Protein AF-0000000085230733 (afdb_homodimer)

Nearest PDB structures (foldseek):
  5fer-assembly1_A  TM=8.872E-01  e=3.184E-06  Homo sapiens
  5eya-assembly1_F  TM=9.111E-01  e=1.013E-05  Homo sapiens
  7l3l-assembly1_A  TM=8.816E-01  e=8.358E-05  Homo sapiens
  7l3l-assembly2_C  TM=7.641E-01  e=1.892E-04  Homo sapiens
  3lrq-assembly2_B  TM=8.463E-01  e=1.038E-03  Homo sapiens

Radius of gyration: 16.53 Å; Cα contacts (8 Å, |Δi|>4): 239; chains: 2; bounding box: 40×44×35 Å

Organism: Amphiprion ocellaris (NCBI:txid80972)

Secondary structure (DSSP, 8-state):
-------GGGGGGB-TTT-SBPSSEEE-TTS-EEEHHHHHHHHHH-TT-B-TTT--B---SSPPB-HHHHHHHHHHHHHHHH-/-------GGGGGGB-TTT-SBPSSEEE-TTS-EEEHHHHHHHHHH-TT-B-TTT--B---SSPPB-HHHHHHHHHHHHHHHH-

Foldseek 3Di:
DPQQQQDPVRQVQAFPQPRGGADQWFAAPVGHIHHPVSQVVVCVVPVQSADPPPGDGGDDPDTDTPVVSNVVSVVVVVVVVVD/DPQQQQDPVRQVQAFPQPRGGADQWFAAPVGHIHHPVSQVVVCVVPVQSADPPPRDGGDDPDTDTPVVSNVVSVVVVVVVVVD

Sequence (166 aa):
MKGGQCLNSDEDLCCPVCHDIFKDPVMLSCSHSVCKVCLQSWWTENPNRECPVCKRRHLKRQLPPNLVLKNLCESFLLDKLLQMKGGQCLNSDEDLCCPVCHDIFKDPVMLSCSHSVCKVCLQSWWTENPNRECPVCKRRHLKRQLPPNLVLKNLCESFLLDKLLQ

Structure (mmCIF, N/CA/C/O backbone):
data_AF-0000000085230733-model_v1
#
loop_
_entity.id
_entity.type
_entity.pdbx_description
1 polymer 'RING-type domain-containing protein'
#
loop_
_atom_site.group_PDB
_atom_site.id
_atom_site.type_symbol
_atom_site.label_atom_id
_atom_site.label_alt_id
_atom_site.label_comp_id
_atom_site.label_asym_id
_atom_site.label_entity_id
_atom_site.label_seq_id
_atom_site.pdbx_PDB_ins_code
_atom_site.Cartn_x
_atom_site.Cartn_y
_atom_site.Cartn_z
_atom_site.occupancy
_atom_site.B_iso_or_equiv
_atom_site.auth_seq_id
_atom_site.auth_comp_id
_atom_site.auth_asym_id
_atom_site.auth_atom_id
_atom_site.pdbx_PDB_model_num
ATOM 1 N N . MET A 1 1 ? 17.656 21.188 -9.594 1 29.78 1 MET A N 1
ATOM 2 C CA . MET A 1 1 ? 17.25 19.797 -9.406 1 29.78 1 MET A CA 1
ATOM 3 C C . MET A 1 1 ? 16.594 19.594 -8.047 1 29.78 1 MET A C 1
ATOM 5 O O . MET A 1 1 ? 17.281 19.312 -7.059 1 29.78 1 MET A O 1
ATOM 9 N N . LYS A 1 2 ? 15.797 20.469 -7.523 1 37.47 2 LYS A N 1
ATOM 10 C CA . LYS A 1 2 ? 15.234 20.516 -6.176 1 37.47 2 LYS A CA 1
ATOM 11 C C . LYS A 1 2 ? 14.555 19.203 -5.805 1 37.47 2 LYS A C 1
ATOM 13 O O . LYS A 1 2 ? 13.445 18.922 -6.254 1 37.47 2 LYS A O 1
ATOM 18 N N . GLY A 1 3 ? 15.172 18.109 -5.918 1 39.78 3 GLY A N 1
ATOM 19 C CA . GLY A 1 3 ? 14.656 16.781 -5.598 1 39.78 3 GLY A CA 1
ATOM 20 C C . GLY A 1 3 ? 13.867 16.75 -4.301 1 39.78 3 GLY A C 1
ATOM 21 O O . GLY A 1 3 ? 14.219 17.438 -3.336 1 39.78 3 GLY A O 1
ATOM 22 N N . GLY A 1 4 ? 12.594 16.734 -4.34 1 46.25 4 GLY A N 1
ATOM 23 C CA . GLY A 1 4 ? 11.695 16.781 -3.197 1 46.25 4 GLY A CA 1
ATOM 24 C C . GLY A 1 4 ? 12.195 15.984 -2.012 1 46.25 4 GLY A C 1
ATOM 25 O O . GLY A 1 4 ? 12.25 14.75 -2.066 1 46.25 4 GLY A O 1
ATOM 26 N N . GLN A 1 5 ? 13.25 16.438 -1.376 1 53.5 5 GLN A N 1
ATOM 27 C CA . GLN A 1 5 ? 13.859 15.812 -0.204 1 53.5 5 GLN A CA 1
ATOM 28 C C . GLN A 1 5 ? 12.797 15.422 0.818 1 53.5 5 GLN A C 1
ATOM 30 O O . GLN A 1 5 ? 11.93 16.219 1.163 1 53.5 5 GLN A O 1
ATOM 35 N N . CYS A 1 6 ? 12.477 14.125 0.846 1 60.41 6 CYS A N 1
ATOM 36 C CA . CYS A 1 6 ? 11.594 13.633 1.896 1 60.41 6 CYS A CA 1
ATOM 37 C C . CYS A 1 6 ? 12.109 14.031 3.273 1 60.41 6 CYS A C 1
ATOM 39 O O . CYS A 1 6 ? 13.273 13.797 3.602 1 60.41 6 CYS A O 1
ATOM 41 N N . LEU A 1 7 ? 11.664 15.055 3.779 1 57.5 7 LEU A N 1
ATOM 42 C CA . LEU A 1 7 ? 1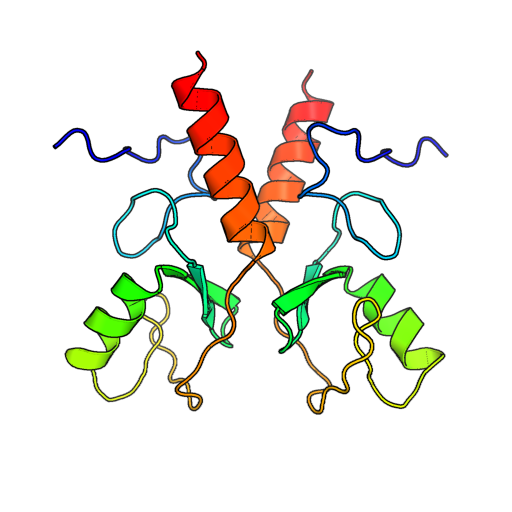1.977 15.5 5.129 1 57.5 7 LEU A CA 1
ATOM 43 C C . LEU A 1 7 ? 11.438 14.523 6.168 1 57.5 7 LEU A C 1
ATOM 45 O O . LEU A 1 7 ? 10.609 13.672 5.852 1 57.5 7 LEU A O 1
ATOM 49 N N . ASN A 1 8 ? 11.844 14.539 7.43 1 56.34 8 ASN A N 1
ATOM 50 C CA . ASN A 1 8 ? 11.57 13.703 8.594 1 56.34 8 ASN A CA 1
ATOM 51 C C . ASN A 1 8 ? 10.07 13.461 8.766 1 56.34 8 ASN A C 1
ATOM 53 O O . ASN A 1 8 ? 9.656 12.328 9.039 1 56.34 8 ASN A O 1
ATOM 57 N N . SER A 1 9 ? 9.258 14.438 8.539 1 57.25 9 SER A N 1
ATOM 58 C CA . SER A 1 9 ? 7.828 14.336 8.805 1 57.25 9 SER A CA 1
ATOM 59 C C . SER A 1 9 ? 7.113 13.547 7.715 1 57.25 9 SER A C 1
ATOM 61 O O . SER A 1 9 ? 6.016 13.031 7.934 1 57.25 9 SER A O 1
ATOM 63 N N . ASP A 1 10 ? 7.902 13.164 6.645 1 75.5 10 ASP A N 1
ATOM 64 C CA . ASP A 1 10 ? 7.254 12.547 5.488 1 75.5 10 ASP A CA 1
ATOM 65 C C . ASP A 1 10 ? 7.957 11.25 5.09 1 75.5 10 ASP A C 1
ATOM 67 O O . ASP A 1 10 ? 7.852 10.812 3.941 1 75.5 10 ASP A O 1
ATOM 71 N N . GLU A 1 11 ? 8.648 10.734 6.031 1 87.5 11 GLU A N 1
ATOM 72 C CA . GLU A 1 11 ? 9.516 9.609 5.711 1 87.5 11 GLU A CA 1
ATOM 73 C C . GLU A 1 11 ? 8.711 8.445 5.141 1 87.5 11 GLU A C 1
ATOM 75 O O . GLU A 1 11 ? 9.188 7.727 4.254 1 87.5 11 GLU A O 1
ATOM 80 N N . ASP A 1 12 ? 7.52 8.391 5.559 1 91.62 12 ASP A N 1
ATOM 81 C CA . ASP A 1 12 ? 6.711 7.262 5.105 1 91.62 12 ASP A CA 1
ATOM 82 C C . ASP A 1 12 ? 6.238 7.465 3.668 1 91.62 12 ASP A C 1
ATOM 84 O O . ASP A 1 12 ? 5.758 6.527 3.029 1 91.62 12 ASP A O 1
ATOM 88 N N . LEU A 1 13 ? 6.418 8.609 3.139 1 95.12 13 LEU A N 1
ATOM 89 C CA . LEU A 1 13 ? 6.004 8.883 1.767 1 95.12 13 LEU A CA 1
ATOM 90 C C . LEU A 1 13 ? 7.207 8.875 0.827 1 95.12 13 LEU A C 1
ATOM 92 O O . LEU A 1 13 ? 7.074 9.18 -0.36 1 95.12 13 LEU A O 1
ATOM 96 N N . CYS A 1 14 ? 8.359 8.469 1.405 1 96.56 14 CYS A N 1
ATOM 97 C CA . CYS A 1 14 ? 9.586 8.5 0.609 1 96.56 14 CYS A CA 1
ATOM 98 C C . CYS A 1 14 ? 9.992 7.09 0.186 1 96.56 14 CYS A C 1
ATOM 100 O O . CYS A 1 14 ? 9.992 6.168 1.003 1 96.56 14 CYS A O 1
ATOM 102 N N . CYS A 1 15 ? 10.32 6.945 -1.014 1 97.62 15 CYS A N 1
ATOM 103 C CA . CYS A 1 15 ? 10.852 5.695 -1.54 1 97.62 15 CYS A CA 1
ATOM 104 C C . CYS A 1 15 ? 12.195 5.363 -0.909 1 97.62 15 CYS A C 1
ATOM 106 O O . CYS A 1 15 ? 13.094 6.211 -0.862 1 97.62 15 CYS A O 1
ATOM 108 N N . PRO A 1 16 ? 12.406 4.105 -0.482 1 97.19 16 PRO A N 1
ATOM 109 C CA . PRO A 1 16 ? 13.672 3.752 0.164 1 97.19 16 PRO A CA 1
ATOM 110 C C . PRO A 1 16 ? 14.812 3.564 -0.834 1 97.19 16 PRO A C 1
ATOM 112 O O . PRO A 1 16 ? 15.977 3.436 -0.436 1 97.19 16 PRO A O 1
ATOM 115 N N . VAL A 1 17 ? 14.547 3.564 -2.066 1 97.19 17 VAL A N 1
ATOM 116 C CA . VAL A 1 17 ? 15.57 3.35 -3.088 1 97.19 17 VAL A CA 1
ATOM 117 C C . VAL A 1 17 ? 16.094 4.695 -3.59 1 97.19 17 VAL A C 1
ATOM 119 O O . VAL A 1 17 ? 17.297 4.957 -3.543 1 97.19 17 VAL A O 1
ATOM 122 N N . CYS A 1 18 ? 15.227 5.562 -4 1 97.06 18 CYS A N 1
ATOM 123 C CA . CYS A 1 18 ? 15.656 6.828 -4.586 1 97.06 18 CYS A CA 1
ATOM 124 C C . CYS A 1 18 ? 15.562 7.961 -3.57 1 97.06 18 CYS A C 1
ATOM 126 O O . CYS A 1 18 ? 16.094 9.047 -3.795 1 97.06 18 CYS A O 1
ATOM 128 N N . HIS A 1 19 ? 14.812 7.824 -2.537 1 95.12 19 HIS A N 1
ATOM 129 C CA . HIS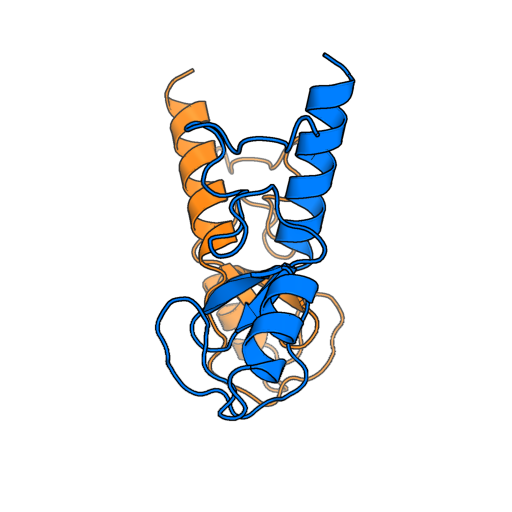 A 1 19 ? 14.672 8.75 -1.418 1 95.12 19 HIS A CA 1
ATOM 130 C C . HIS A 1 19 ? 13.875 9.984 -1.816 1 95.12 19 HIS A C 1
ATOM 132 O O . HIS A 1 19 ? 13.961 11.023 -1.164 1 95.12 19 HIS A O 1
ATOM 138 N N . ASP A 1 20 ? 13.164 9.898 -2.836 1 95.75 20 ASP A N 1
ATOM 139 C CA . ASP A 1 20 ? 12.156 10.891 -3.213 1 95.75 20 ASP A CA 1
ATOM 140 C C . ASP A 1 20 ? 10.75 10.398 -2.875 1 95.75 20 ASP A C 1
ATOM 142 O O . ASP A 1 20 ? 10.57 9.25 -2.469 1 95.75 20 ASP A O 1
ATOM 146 N N . ILE A 1 21 ? 9.836 11.375 -3.008 1 96.12 21 ILE A N 1
ATOM 147 C CA . ILE A 1 21 ? 8.445 10.977 -2.859 1 96.12 21 ILE A CA 1
ATOM 148 C C . ILE A 1 21 ? 8.102 9.891 -3.881 1 96.12 21 ILE A C 1
ATOM 150 O O . ILE A 1 21 ? 8.477 10 -5.051 1 96.12 21 ILE A O 1
ATOM 154 N N . PHE A 1 22 ? 7.352 8.914 -3.355 1 97.56 22 PHE A N 1
ATOM 155 C CA . PHE A 1 22 ? 7.012 7.797 -4.223 1 97.56 22 PHE A CA 1
ATOM 156 C C . PHE A 1 22 ? 6.371 8.281 -5.516 1 97.56 22 PHE A C 1
ATOM 158 O O . PHE A 1 22 ? 5.508 9.164 -5.492 1 97.56 22 PHE A O 1
ATOM 165 N N . LYS A 1 23 ? 6.844 7.695 -6.629 1 97.44 23 LYS A N 1
ATOM 166 C CA . LYS A 1 23 ? 6.203 7.848 -7.934 1 97.44 23 LYS A CA 1
ATOM 167 C C . LYS A 1 23 ? 5.785 6.496 -8.5 1 97.44 23 LYS A C 1
ATOM 169 O O . LYS A 1 23 ? 6.629 5.641 -8.766 1 97.44 23 LYS A O 1
ATOM 174 N N . ASP A 1 24 ? 4.469 6.359 -8.695 1 98.38 24 ASP A N 1
ATOM 175 C CA . ASP A 1 24 ? 3.902 5.102 -9.164 1 98.38 24 ASP A CA 1
ATOM 176 C C . ASP A 1 24 ? 4.426 3.92 -8.352 1 98.38 24 ASP A C 1
ATOM 178 O O . ASP A 1 24 ? 5.004 2.982 -8.906 1 98.38 24 ASP A O 1
ATOM 182 N N . PRO A 1 25 ? 4.145 3.904 -7.082 1 98.62 25 PRO A N 1
ATOM 183 C CA . PRO A 1 25 ? 4.711 2.865 -6.219 1 98.62 25 PRO A CA 1
ATOM 184 C C . PRO A 1 25 ? 4.094 1.49 -6.473 1 98.62 25 PRO A C 1
ATOM 186 O O . PRO A 1 25 ? 2.895 1.386 -6.734 1 98.62 25 PRO A O 1
ATOM 189 N N . VAL A 1 26 ? 4.938 0.447 -6.359 1 98.44 26 VAL A N 1
ATOM 190 C CA . VAL A 1 26 ? 4.535 -0.954 -6.406 1 98.44 26 VAL A CA 1
ATOM 191 C C . VAL A 1 26 ? 4.883 -1.637 -5.086 1 98.44 26 VAL A C 1
ATOM 193 O O . VAL A 1 26 ? 5.715 -1.139 -4.324 1 98.44 26 VAL A O 1
ATOM 196 N N . MET A 1 27 ? 4.16 -2.695 -4.84 1 97.94 27 MET A N 1
ATOM 197 C CA . MET A 1 27 ? 4.41 -3.422 -3.596 1 97.94 27 MET A CA 1
ATOM 198 C C . MET A 1 27 ? 4.812 -4.863 -3.879 1 97.94 27 MET A C 1
ATOM 200 O O . MET A 1 27 ? 4.152 -5.555 -4.66 1 97.94 27 MET A O 1
ATOM 204 N N . LEU A 1 28 ? 5.902 -5.258 -3.242 1 96.12 28 LEU A N 1
ATOM 205 C CA . LEU A 1 28 ? 6.41 -6.621 -3.381 1 96.12 28 LEU A CA 1
ATOM 206 C C . LEU A 1 28 ? 5.758 -7.551 -2.361 1 96.12 28 LEU A C 1
ATOM 208 O O . LEU A 1 28 ? 5.051 -7.09 -1.46 1 96.12 28 LEU A O 1
ATOM 212 N N . SER A 1 29 ? 5.973 -8.852 -2.518 1 93.19 29 SER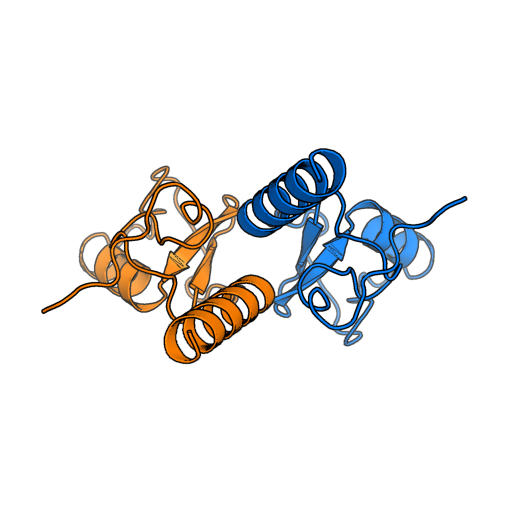 A N 1
ATOM 213 C CA . SER A 1 29 ? 5.363 -9.852 -1.644 1 93.19 29 SER A CA 1
ATOM 214 C C . SER A 1 29 ? 5.93 -9.766 -0.23 1 93.19 29 SER A C 1
ATOM 216 O O . SER A 1 29 ? 5.309 -10.242 0.721 1 93.19 29 SER A O 1
ATOM 218 N N . CYS A 1 30 ? 7.059 -9.156 -0.082 1 95.44 30 CYS A N 1
ATOM 219 C CA . CYS A 1 30 ? 7.664 -8.938 1.228 1 95.44 30 CYS A CA 1
ATOM 220 C C . CYS A 1 30 ? 7.047 -7.73 1.919 1 95.44 30 CYS A C 1
ATOM 222 O O . CYS A 1 30 ? 7.414 -7.398 3.047 1 95.44 30 CYS A O 1
ATOM 224 N N . SER A 1 31 ? 6.238 -6.984 1.239 1 96.88 31 SER A N 1
ATOM 225 C CA . SER A 1 31 ? 5.469 -5.859 1.755 1 96.88 31 SER A CA 1
ATOM 226 C C . SER A 1 31 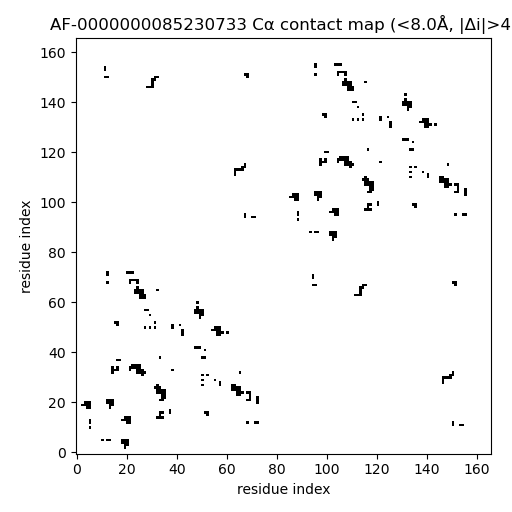? 6.258 -4.559 1.648 1 96.88 31 SER A C 1
ATOM 228 O O . SER A 1 31 ? 5.766 -3.494 2.029 1 96.88 31 SER A O 1
ATOM 230 N N . HIS A 1 32 ? 7.402 -4.602 1.035 1 97.19 32 HIS A N 1
ATOM 231 C CA . HIS A 1 32 ? 8.102 -3.35 0.761 1 97.19 32 HIS A CA 1
ATOM 232 C C . HIS A 1 32 ? 7.555 -2.68 -0.496 1 97.19 32 HIS A C 1
ATOM 234 O O . HIS A 1 32 ? 7.25 -3.355 -1.481 1 97.19 32 HIS A O 1
ATOM 240 N N . SER A 1 33 ? 7.52 -1.371 -0.459 1 98 33 SER A N 1
ATOM 241 C CA . SER A 1 33 ? 7.125 -0.586 -1.624 1 98 33 SER A CA 1
ATOM 242 C C . SER A 1 33 ? 8.289 0.247 -2.15 1 98 33 SER A C 1
ATOM 244 O O . SER A 1 33 ? 9.109 0.732 -1.371 1 98 33 SER A O 1
ATOM 246 N N . VAL A 1 34 ? 8.375 0.369 -3.404 1 98.31 34 VAL A N 1
ATOM 247 C CA . VAL A 1 34 ? 9.344 1.223 -4.094 1 98.31 34 VAL A CA 1
ATOM 248 C C . VAL A 1 34 ? 8.711 1.791 -5.363 1 98.31 34 VAL A C 1
ATOM 250 O O . VAL A 1 34 ? 7.691 1.284 -5.84 1 98.31 34 VAL A O 1
ATOM 253 N N . CYS A 1 35 ? 9.273 2.834 -5.859 1 98.56 35 CYS A N 1
ATOM 254 C CA . CYS A 1 35 ? 8.805 3.318 -7.152 1 98.56 35 CYS A CA 1
ATOM 255 C C . CYS A 1 35 ? 8.906 2.23 -8.211 1 98.56 35 CYS A C 1
ATOM 257 O O . CYS A 1 35 ? 9.844 1.431 -8.203 1 98.56 35 CYS A O 1
ATOM 259 N N . LYS A 1 36 ? 8.016 2.312 -9.156 1 98.44 36 LYS A N 1
ATOM 260 C CA . LYS A 1 36 ? 8.055 1.366 -10.273 1 98.44 36 LYS A CA 1
ATOM 261 C C . LYS A 1 36 ? 9.375 1.463 -11.031 1 98.44 36 LYS A C 1
ATOM 263 O O . LYS A 1 36 ? 10.008 0.445 -11.312 1 98.44 36 LYS A O 1
ATOM 268 N N . VAL A 1 37 ? 9.812 2.615 -11.328 1 98.38 37 VAL A N 1
ATOM 269 C CA . VAL A 1 37 ? 11.031 2.828 -12.102 1 98.38 37 VAL A CA 1
ATOM 270 C C . VAL A 1 37 ? 12.242 2.359 -11.297 1 98.38 37 VAL A C 1
ATOM 272 O O . VAL A 1 37 ? 13.203 1.832 -11.859 1 98.38 37 VAL A O 1
ATOM 275 N N . CYS A 1 38 ? 12.203 2.621 -10.008 1 98.19 38 CYS A N 1
ATOM 276 C CA . CYS A 1 38 ? 13.281 2.15 -9.148 1 98.19 38 CYS A CA 1
ATOM 277 C C . CYS A 1 38 ? 13.391 0.631 -9.18 1 98.19 38 CYS A C 1
ATOM 279 O O . CYS A 1 38 ? 14.484 0.081 -9.266 1 98.19 38 CYS A O 1
ATOM 281 N N . LEU A 1 39 ? 12.242 -0.045 -9.078 1 97.94 39 LEU A N 1
ATOM 282 C CA . LEU A 1 39 ? 12.242 -1.503 -9.125 1 97.94 39 LEU A CA 1
ATOM 283 C C . LEU A 1 39 ? 12.758 -1.998 -10.477 1 97.94 39 LEU A C 1
ATOM 285 O O . LEU A 1 39 ? 13.57 -2.92 -10.531 1 97.94 39 LEU A O 1
ATOM 289 N N . GLN A 1 40 ? 12.242 -1.437 -11.523 1 97 40 GLN A N 1
ATOM 290 C CA . GLN A 1 40 ? 12.648 -1.843 -12.867 1 97 40 GLN A CA 1
ATOM 291 C C . GLN A 1 40 ? 14.156 -1.7 -13.047 1 97 40 GLN A C 1
ATOM 293 O O . GLN A 1 40 ? 14.812 -2.594 -13.594 1 97 40 GLN A O 1
ATOM 298 N N . SER A 1 41 ? 14.719 -0.609 -12.641 1 97.5 41 SER A N 1
ATOM 299 C CA . SER A 1 41 ? 16.156 -0.391 -12.719 1 97.5 41 SER A CA 1
ATOM 300 C C . SER A 1 41 ? 16.922 -1.431 -11.906 1 97.5 41 SER A C 1
ATOM 302 O O . SER A 1 41 ? 17.922 -1.978 -12.367 1 97.5 41 SER A O 1
ATOM 304 N N . TRP A 1 42 ? 16.453 -1.646 -10.695 1 96.94 42 TRP A N 1
ATOM 305 C CA . TRP A 1 42 ? 17.078 -2.627 -9.812 1 96.94 42 TRP A CA 1
ATOM 306 C C . TRP A 1 42 ? 17.078 -4.016 -10.445 1 96.94 42 TRP A C 1
ATOM 308 O O . TRP A 1 42 ? 18.078 -4.723 -10.43 1 96.94 42 TRP A O 1
ATOM 318 N N . TRP A 1 43 ? 15.992 -4.418 -11.016 1 96.5 43 TRP A N 1
ATOM 319 C CA . TRP A 1 43 ? 15.852 -5.754 -11.578 1 96.5 43 TRP A CA 1
ATOM 320 C C . TRP A 1 43 ? 16.625 -5.875 -12.891 1 96.5 43 TRP A C 1
ATOM 322 O O . TRP A 1 43 ? 16.953 -6.984 -13.32 1 96.5 43 TRP A O 1
ATOM 332 N N . THR A 1 44 ? 16.828 -4.801 -13.609 1 95.81 44 THR A N 1
ATOM 333 C CA . THR A 1 44 ? 17.672 -4.809 -14.797 1 95.81 44 THR A CA 1
ATOM 334 C C . THR A 1 44 ? 19.125 -5.145 -14.422 1 95.81 44 THR A C 1
ATOM 336 O O . THR A 1 44 ? 19.781 -5.926 -15.109 1 95.81 44 THR A O 1
ATOM 339 N N . GLU A 1 45 ? 19.562 -4.641 -13.32 1 94.81 45 GLU A N 1
ATOM 340 C CA . GLU A 1 45 ? 20.922 -4.852 -12.844 1 94.81 45 GLU A CA 1
ATOM 341 C C . GLU A 1 45 ? 21.047 -6.168 -12.078 1 94.81 45 GLU A C 1
ATOM 343 O O . GLU A 1 45 ? 22.141 -6.746 -12 1 94.81 45 GLU A O 1
ATOM 348 N N . ASN A 1 46 ? 20.016 -6.609 -11.492 1 91 46 ASN A N 1
ATOM 349 C CA . ASN A 1 46 ? 19.922 -7.832 -10.703 1 91 46 ASN A CA 1
ATOM 350 C C . ASN A 1 46 ? 18.812 -8.742 -11.219 1 91 46 ASN A C 1
ATOM 352 O O . ASN A 1 46 ? 17.672 -8.688 -10.734 1 91 46 ASN A O 1
ATOM 356 N N . PRO A 1 47 ? 19.141 -9.648 -12.023 1 87.06 47 PRO A N 1
ATOM 357 C CA . PRO A 1 47 ? 18.094 -10.406 -12.719 1 87.06 47 PRO A CA 1
ATOM 358 C C . PRO A 1 47 ? 17.422 -11.445 -11.812 1 87.06 47 PRO A C 1
ATOM 360 O O . PRO A 1 47 ? 16.453 -12.086 -12.219 1 87.06 47 PRO A O 1
ATOM 363 N N . ASN A 1 48 ? 17.781 -11.57 -10.602 1 91.69 48 ASN A N 1
ATOM 364 C CA . ASN A 1 48 ? 17.203 -12.531 -9.68 1 91.69 48 ASN A CA 1
ATOM 365 C C . ASN A 1 48 ? 15.914 -11.992 -9.047 1 91.69 48 ASN A C 1
ATOM 367 O O . ASN A 1 48 ? 15.32 -12.633 -8.18 1 91.69 48 ASN A O 1
ATOM 371 N N . ARG A 1 49 ? 15.469 -10.859 -9.414 1 94.75 49 ARG A N 1
ATOM 372 C CA . ARG A 1 49 ? 14.219 -10.227 -9.008 1 94.75 49 ARG A CA 1
ATOM 373 C C . ARG A 1 49 ? 14.117 -10.141 -7.488 1 94.75 49 ARG A C 1
ATOM 375 O O . ARG A 1 49 ? 13.109 -10.547 -6.906 1 94.75 49 ARG A O 1
ATOM 382 N N . GLU A 1 50 ? 15.102 -9.617 -6.91 1 96.38 50 GLU A N 1
ATOM 383 C CA . GLU A 1 50 ? 15.133 -9.406 -5.465 1 96.38 50 GLU A CA 1
ATOM 384 C C . GLU A 1 50 ? 14.539 -8.055 -5.094 1 96.38 50 GLU A C 1
ATOM 386 O O . GLU A 1 50 ? 14.602 -7.105 -5.875 1 96.38 50 GLU A O 1
ATOM 391 N N . CYS A 1 51 ? 13.969 -8.062 -3.949 1 97.44 51 CYS A N 1
ATOM 392 C CA . CYS A 1 51 ? 13.57 -6.781 -3.379 1 97.44 51 CYS A CA 1
ATOM 393 C C . CYS A 1 51 ? 14.781 -5.891 -3.146 1 97.44 51 CYS A C 1
ATOM 395 O O . CYS A 1 51 ? 15.773 -6.324 -2.559 1 97.44 51 CYS A O 1
ATOM 397 N N . PRO A 1 52 ? 14.758 -4.676 -3.518 1 97.75 52 PRO A N 1
ATOM 398 C CA . PRO A 1 52 ? 15.906 -3.785 -3.32 1 97.75 52 PRO A CA 1
ATOM 399 C C . PRO A 1 52 ? 16.141 -3.443 -1.851 1 97.75 52 PRO A C 1
ATOM 401 O O . PRO A 1 52 ? 17.188 -2.891 -1.502 1 97.75 52 PRO A O 1
ATOM 404 N N . VAL A 1 53 ? 15.203 -3.783 -0.981 1 97.38 53 VAL A N 1
ATOM 405 C CA . VAL A 1 53 ? 15.289 -3.391 0.422 1 97.38 53 VAL A CA 1
ATOM 406 C C . VAL A 1 53 ? 15.766 -4.574 1.262 1 97.38 53 VAL A C 1
ATOM 408 O O . VAL A 1 53 ? 16.797 -4.496 1.923 1 97.38 53 VAL A O 1
ATOM 411 N N . CYS A 1 54 ? 15.109 -5.676 1.169 1 97.25 54 CYS A N 1
ATOM 412 C CA . CYS A 1 54 ? 15.43 -6.789 2.059 1 97.25 54 CYS A CA 1
ATOM 413 C C . CYS A 1 54 ? 16.172 -7.895 1.312 1 97.25 54 CYS A C 1
ATOM 415 O O . CYS A 1 54 ? 16.609 -8.867 1.919 1 97.25 54 CYS A O 1
ATOM 417 N N . LYS A 1 55 ? 16.172 -7.957 0.016 1 96.75 55 LYS A N 1
ATOM 418 C CA . LYS A 1 55 ? 16.922 -8.844 -0.865 1 96.75 55 LYS A CA 1
ATOM 419 C C . LYS A 1 55 ? 16.234 -10.195 -1.015 1 96.75 55 LYS A C 1
ATOM 421 O O . LYS A 1 55 ? 16.812 -11.133 -1.562 1 96.75 55 LYS A O 1
ATOM 426 N N . ARG A 1 56 ? 15.078 -10.289 -0.6 1 96 56 ARG A N 1
ATOM 427 C CA . ARG A 1 56 ? 14.312 -11.508 -0.837 1 96 56 ARG A CA 1
ATOM 428 C C . ARG A 1 56 ? 13.914 -11.633 -2.305 1 96 56 ARG A C 1
ATOM 430 O O . ARG A 1 56 ? 13.523 -10.641 -2.932 1 96 56 ARG A O 1
ATOM 437 N N . ARG A 1 57 ? 13.914 -12.812 -2.787 1 95 57 ARG A N 1
ATOM 438 C CA . ARG A 1 57 ? 13.562 -13.062 -4.18 1 95 57 ARG A CA 1
ATOM 439 C C . ARG A 1 57 ? 12.047 -13.07 -4.367 1 95 57 ARG A C 1
ATOM 441 O O . ARG A 1 57 ? 11.312 -13.531 -3.496 1 95 57 ARG A O 1
ATOM 448 N N . HIS A 1 58 ? 11.672 -12.57 -5.523 1 91.94 58 HIS A N 1
ATOM 449 C CA . HIS A 1 58 ? 10.266 -12.57 -5.902 1 91.94 58 HIS A CA 1
ATOM 450 C C . HIS A 1 58 ? 10.047 -13.289 -7.23 1 91.94 58 HIS A C 1
ATOM 452 O O . HIS A 1 58 ? 10.859 -13.156 -8.148 1 91.94 58 HIS A O 1
ATOM 458 N N . LEU A 1 59 ? 9.031 -13.977 -7.23 1 86.5 59 LEU A N 1
ATOM 459 C CA . LEU A 1 59 ? 8.789 -14.812 -8.406 1 86.5 59 LEU A CA 1
ATOM 460 C C . LEU A 1 59 ? 8.023 -14.039 -9.469 1 86.5 59 LEU A C 1
ATOM 462 O O . LEU A 1 59 ? 8.289 -14.195 -10.664 1 86.5 59 LEU A O 1
ATOM 466 N N . LYS A 1 60 ? 7.086 -13.203 -9.055 1 87.81 60 LYS A N 1
ATOM 467 C CA . LYS A 1 60 ? 6.234 -12.492 -10 1 87.81 60 LYS A CA 1
ATOM 468 C C . LYS A 1 60 ? 6.992 -11.344 -10.656 1 87.81 60 LYS A C 1
ATOM 470 O O . LYS A 1 60 ? 7.754 -10.633 -9.992 1 87.81 60 LYS A O 1
ATOM 475 N N . ARG A 1 61 ? 6.73 -11.172 -11.914 1 87.75 61 ARG A N 1
ATOM 476 C CA . ARG A 1 61 ? 7.355 -10.094 -12.672 1 87.75 61 ARG A CA 1
ATOM 477 C C . ARG A 1 61 ? 6.539 -8.812 -12.578 1 87.75 61 ARG A C 1
ATOM 479 O O . ARG A 1 61 ? 7.098 -7.715 -12.5 1 87.75 61 ARG A O 1
ATOM 486 N N . GLN A 1 62 ? 5.25 -9.078 -12.617 1 91 62 GLN A N 1
ATOM 487 C CA . GLN A 1 62 ? 4.367 -7.922 -12.508 1 91 62 GLN A CA 1
ATOM 488 C C . GLN A 1 62 ? 3.844 -7.758 -11.078 1 91 62 GLN A C 1
ATOM 490 O O . GLN A 1 62 ? 3.189 -8.656 -10.547 1 91 62 GLN A O 1
ATOM 495 N N . LEU A 1 63 ? 4.211 -6.648 -10.539 1 94.75 63 LEU A N 1
ATOM 496 C CA . LEU A 1 63 ? 3.791 -6.371 -9.172 1 94.75 63 LEU A CA 1
ATOM 497 C C . LEU A 1 63 ? 2.641 -5.371 -9.148 1 94.75 63 LEU A C 1
ATOM 499 O O . LEU A 1 63 ? 2.592 -4.453 -9.969 1 94.75 63 LEU A O 1
ATOM 503 N N . PRO A 1 64 ? 1.742 -5.543 -8.219 1 95.88 64 PRO A N 1
ATOM 504 C CA . PRO A 1 64 ? 0.605 -4.621 -8.156 1 95.88 64 PRO A CA 1
ATOM 505 C C . PRO A 1 64 ? 1.009 -3.217 -7.715 1 95.88 64 PRO A C 1
ATOM 507 O O . PRO A 1 64 ? 1.888 -3.061 -6.863 1 95.88 64 PRO A O 1
ATOM 510 N N . PRO A 1 65 ? 0.357 -2.227 -8.336 1 98.06 65 PRO A N 1
ATOM 511 C CA . PRO A 1 65 ? 0.571 -0.869 -7.832 1 98.06 65 PRO A CA 1
ATOM 512 C C . PRO A 1 65 ? -0.018 -0.66 -6.438 1 98.06 65 PRO A C 1
ATOM 514 O O . PRO A 1 65 ? -1.069 -1.22 -6.121 1 98.06 65 PRO A O 1
ATOM 517 N N . ASN A 1 66 ? 0.672 -0.011 -5.598 1 98.25 66 ASN A N 1
ATOM 518 C CA . ASN A 1 66 ? 0.12 0.473 -4.34 1 98.25 66 ASN A CA 1
ATOM 519 C C . ASN A 1 66 ? -0.683 1.757 -4.535 1 98.25 66 ASN A C 1
ATOM 521 O O . ASN A 1 66 ? -0.161 2.855 -4.34 1 98.25 66 ASN A O 1
ATOM 525 N N . LEU A 1 67 ? -1.921 1.643 -4.863 1 96.88 67 LEU A N 1
ATOM 526 C CA . LEU A 1 67 ? -2.744 2.758 -5.312 1 96.88 67 LEU A CA 1
ATOM 527 C C . LEU A 1 67 ? -2.992 3.744 -4.176 1 96.88 67 LEU A C 1
ATOM 529 O O . LEU A 1 67 ? -3.025 4.957 -4.398 1 96.88 67 LEU A O 1
ATOM 533 N N . VAL A 1 68 ? -3.242 3.234 -3.01 1 96.81 68 VAL A N 1
ATOM 534 C CA . VAL A 1 68 ? -3.496 4.125 -1.88 1 96.81 68 VAL A CA 1
ATOM 535 C C . VAL A 1 68 ? -2.27 5 -1.626 1 96.81 68 VAL A C 1
ATOM 537 O O . VAL A 1 68 ? -2.393 6.215 -1.451 1 96.81 68 VAL A O 1
ATOM 540 N N . LEU A 1 69 ? -1.129 4.391 -1.607 1 96.62 69 LEU A N 1
ATOM 541 C CA . LEU A 1 69 ? 0.119 5.125 -1.431 1 96.62 69 LEU A CA 1
ATOM 542 C C . LEU A 1 69 ? 0.307 6.152 -2.543 1 96.62 69 LEU A C 1
ATOM 544 O O . LEU A 1 69 ? 0.719 7.285 -2.285 1 96.62 69 LEU A O 1
ATOM 548 N N . LYS A 1 70 ? 0.015 5.793 -3.73 1 97.5 70 LYS A N 1
ATOM 549 C CA . LYS A 1 70 ? 0.108 6.715 -4.859 1 97.5 70 LYS A CA 1
ATOM 550 C C . LYS A 1 70 ? -0.75 7.957 -4.625 1 97.5 70 LYS A C 1
ATOM 552 O O . LYS A 1 70 ? -0.278 9.086 -4.785 1 97.5 70 LYS A O 1
ATOM 557 N N . ASN A 1 71 ? -1.942 7.707 -4.211 1 95.31 71 ASN A N 1
ATOM 558 C CA . ASN A 1 71 ? -2.873 8.805 -3.986 1 95.31 71 ASN A CA 1
ATOM 559 C C . ASN A 1 71 ? -2.395 9.719 -2.861 1 95.31 71 ASN A C 1
ATOM 561 O O . ASN A 1 71 ? -2.484 10.945 -2.971 1 95.31 71 ASN A O 1
ATOM 565 N N . LEU A 1 72 ? -1.961 9.133 -1.844 1 93.56 72 LEU A N 1
ATOM 566 C CA . LEU A 1 72 ? -1.477 9.906 -0.705 1 93.56 72 LEU A CA 1
ATOM 567 C C . LEU A 1 72 ? -0.304 10.797 -1.109 1 93.56 72 LEU A C 1
ATOM 569 O O . LEU A 1 72 ? -0.242 11.961 -0.721 1 93.56 72 LEU A O 1
ATOM 573 N N . CYS A 1 73 ? 0.638 10.234 -1.846 1 94.56 73 CYS A N 1
ATOM 574 C CA . CYS A 1 73 ? 1.786 11 -2.32 1 94.56 73 CYS A CA 1
ATOM 575 C C . CYS A 1 73 ? 1.343 12.156 -3.211 1 94.56 73 CYS A C 1
ATOM 577 O O . CYS A 1 73 ? 1.844 13.273 -3.08 1 94.56 73 CYS A O 1
ATOM 579 N N . GLU A 1 74 ? 0.423 11.859 -4.051 1 94.06 74 GLU A N 1
ATOM 580 C CA . GLU A 1 74 ? -0.068 12.898 -4.953 1 94.06 74 GLU A CA 1
ATOM 581 C C . GLU A 1 74 ? -0.765 14.016 -4.18 1 94.06 74 GLU A C 1
ATOM 583 O O . GLU A 1 74 ? -0.576 15.195 -4.48 1 94.06 74 GLU A O 1
ATOM 588 N N . SER A 1 75 ? -1.604 13.609 -3.291 1 90.88 75 SER A N 1
ATOM 589 C CA . SER A 1 75 ? -2.281 14.586 -2.443 1 90.88 75 SER A CA 1
ATOM 590 C C . SER A 1 75 ? -1.279 15.43 -1.662 1 90.88 75 SER A C 1
ATOM 592 O O . SER A 1 75 ? -1.449 16.641 -1.532 1 90.88 75 SER A O 1
ATOM 594 N N . PHE A 1 76 ? -0.291 14.859 -1.1 1 88.88 76 PHE A N 1
ATOM 595 C CA . PHE A 1 76 ? 0.753 15.547 -0.349 1 88.88 76 PHE A CA 1
ATOM 596 C C . PHE A 1 76 ? 1.463 16.578 -1.225 1 88.88 76 PHE A C 1
ATOM 598 O O . PHE A 1 76 ? 1.67 17.719 -0.809 1 88.88 76 PHE A O 1
ATOM 605 N N . LEU A 1 77 ? 1.879 16.141 -2.422 1 89.69 77 LEU A N 1
ATOM 606 C CA . LEU A 1 77 ? 2.598 17.016 -3.336 1 89.69 77 LEU A CA 1
ATOM 607 C C . LEU A 1 77 ? 1.735 18.203 -3.732 1 89.69 77 LEU A C 1
ATOM 609 O O . LEU A 1 77 ? 2.232 19.328 -3.836 1 89.69 77 LEU A O 1
ATOM 613 N N . LEU A 1 78 ? 0.454 17.953 -3.951 1 89.56 78 LEU A N 1
ATOM 614 C CA . LEU A 1 78 ? -0.47 19.031 -4.289 1 89.56 78 LEU A CA 1
ATOM 615 C C . LEU A 1 78 ? -0.576 20.031 -3.148 1 89.56 78 LEU A C 1
ATOM 617 O O . LEU A 1 78 ? -0.569 21.25 -3.379 1 89.56 78 LEU A O 1
ATOM 621 N N . ASP A 1 79 ? -0.685 19.547 -1.945 1 84.44 79 ASP A N 1
ATOM 622 C CA . ASP A 1 79 ? -0.771 20.406 -0.766 1 84.44 79 ASP A CA 1
ATOM 623 C C . ASP A 1 79 ? 0.495 21.25 -0.6 1 84.44 79 ASP A C 1
ATOM 625 O O . ASP A 1 79 ? 0.426 22.406 -0.219 1 84.44 79 ASP A O 1
ATOM 629 N N . LYS A 1 80 ? 1.614 20.703 -0.882 1 83.88 80 LYS A N 1
ATOM 630 C CA . LYS A 1 80 ? 2.883 21.422 -0.775 1 83.88 80 LYS A CA 1
ATOM 631 C C . LYS A 1 80 ? 2.984 22.531 -1.83 1 83.88 80 LYS A C 1
ATOM 633 O O . LYS A 1 80 ? 3.547 23.594 -1.571 1 83.88 80 LYS A O 1
ATOM 638 N N . LEU A 1 81 ? 2.484 22.234 -2.928 1 85.75 81 LEU A N 1
ATOM 639 C CA . LEU A 1 81 ? 2.529 23.203 -4.008 1 85.75 81 LEU A CA 1
ATOM 640 C C . LEU A 1 81 ? 1.598 24.375 -3.715 1 85.75 81 LEU A C 1
ATOM 642 O O . LEU A 1 81 ? 1.853 25.5 -4.152 1 85.75 81 LEU A O 1
ATOM 646 N N . LEU A 1 82 ? 0.536 24.141 -2.998 1 82.19 82 LEU A N 1
ATOM 647 C CA . LEU A 1 82 ? -0.464 25.156 -2.699 1 82.19 82 LEU A CA 1
ATOM 648 C C . LEU A 1 82 ? -0.042 26 -1.499 1 82.19 82 LEU A C 1
ATOM 650 O O . LEU A 1 82 ? -0.637 27.047 -1.228 1 82.19 82 LEU A O 1
ATOM 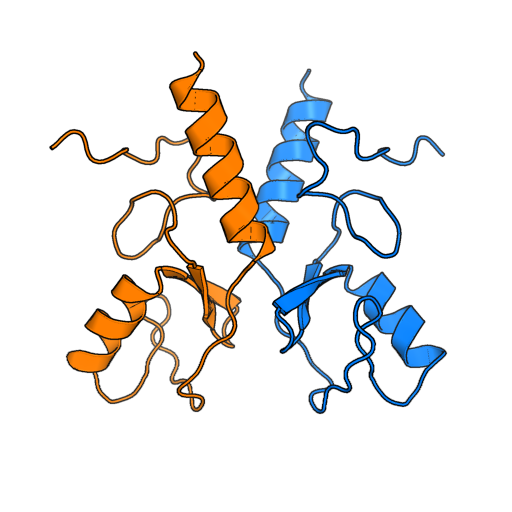654 N N . GLN A 1 83 ? 0.803 25.609 -0.697 1 73.06 83 GLN A N 1
ATOM 655 C CA . GLN A 1 83 ? 1.348 26.453 0.366 1 73.06 83 GLN A CA 1
ATOM 656 C C . GLN A 1 83 ? 2.393 27.422 -0.178 1 73.06 83 GLN A C 1
ATOM 658 O O . GLN A 1 83 ? 2.471 28.562 0.262 1 73.06 83 GLN A O 1
ATOM 663 N N . MET B 1 1 ? -19.125 6.117 21.156 1 29.2 1 MET B N 1
ATOM 664 C CA . MET B 1 1 ? -18.641 5.285 20.047 1 29.2 1 MET B CA 1
ATOM 665 C C . MET B 1 1 ? -18 6.141 18.969 1 29.2 1 MET B C 1
ATOM 667 O O . MET B 1 1 ? -18.688 6.57 18.031 1 29.2 1 MET B O 1
ATOM 671 N N . LYS B 1 2 ? -17.297 7.207 19.203 1 36.97 2 LYS B N 1
ATOM 672 C CA . LYS B 1 2 ? -16.781 8.266 18.344 1 36.97 2 LYS B CA 1
ATOM 673 C C . LYS B 1 2 ? -15.977 7.688 17.188 1 36.97 2 LYS B C 1
ATOM 675 O O . LYS B 1 2 ? -14.82 7.289 17.375 1 36.97 2 LYS B O 1
ATOM 680 N N . GLY B 1 3 ? -16.438 6.742 16.469 1 38.97 3 GLY B N 1
ATOM 681 C CA . GLY B 1 3 ? -15.789 6.098 15.336 1 38.97 3 GLY B CA 1
ATOM 682 C C . GLY B 1 3 ? -15.07 7.074 14.43 1 38.97 3 GLY B C 1
ATOM 683 O O . GLY B 1 3 ? -15.586 8.156 14.141 1 38.97 3 GLY B O 1
ATOM 684 N N . GLY B 1 4 ? -13.812 7.199 14.523 1 45.38 4 GLY B N 1
ATOM 685 C CA . GLY B 1 4 ? -12.977 8.164 13.828 1 45.38 4 GLY B CA 1
ATOM 686 C C . GLY B 1 4 ? -13.383 8.383 12.383 1 45.38 4 GLY B C 1
ATOM 687 O O . GLY B 1 4 ? -13.297 7.473 11.562 1 45.38 4 GLY B O 1
ATOM 688 N N . GLN B 1 5 ? -14.516 9.039 12.164 1 53 5 GLN B N 1
ATOM 689 C CA 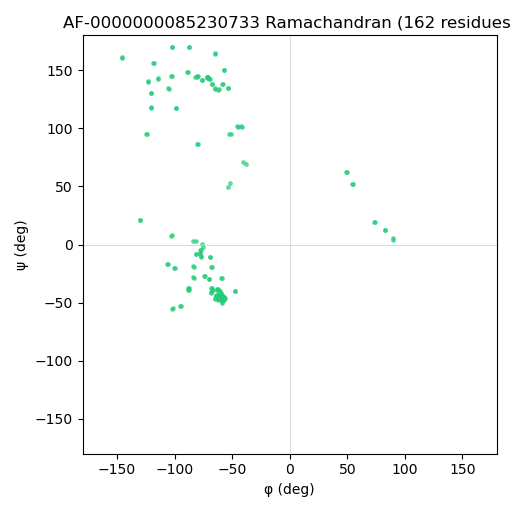. GLN B 1 5 ? -15.062 9.391 10.859 1 53 5 GLN B CA 1
ATOM 690 C C . GLN B 1 5 ? -13.977 9.953 9.938 1 53 5 GLN B C 1
ATOM 692 O O . GLN B 1 5 ? -13.219 10.836 10.344 1 53 5 GLN B O 1
ATOM 697 N N . CYS B 1 6 ? -13.5 9.094 9.031 1 59.88 6 CYS B N 1
ATOM 698 C CA . CYS B 1 6 ? -12.586 9.602 8.008 1 59.88 6 CYS B CA 1
ATOM 699 C C . CYS B 1 6 ? -13.172 10.828 7.32 1 59.88 6 CYS B C 1
ATOM 701 O O . CYS B 1 6 ? -14.32 10.805 6.867 1 59.88 6 CYS B O 1
ATOM 703 N N . LEU B 1 7 ? -12.844 11.938 7.734 1 57 7 LEU B N 1
ATOM 704 C CA . LEU B 1 7 ? -13.242 13.195 7.109 1 57 7 LEU B CA 1
ATOM 705 C C . LEU B 1 7 ? -12.641 13.32 5.711 1 57 7 LEU B C 1
ATOM 707 O O . LEU B 1 7 ? -11.727 12.578 5.355 1 57 7 LEU B O 1
ATOM 711 N N . ASN B 1 8 ? -13.094 14.188 4.844 1 56.28 8 ASN B N 1
ATOM 712 C CA . ASN B 1 8 ? -12.781 14.469 3.449 1 56.28 8 ASN B CA 1
ATOM 713 C C . ASN B 1 8 ? -11.273 14.57 3.223 1 56.28 8 ASN B C 1
ATOM 715 O O . ASN B 1 8 ? -10.75 14.039 2.238 1 56.28 8 ASN B O 1
ATOM 719 N N . SER B 1 9 ? -10.555 15.164 4.109 1 57.34 9 SER B N 1
ATOM 720 C CA . SER B 1 9 ? -9.133 15.414 3.924 1 57.34 9 SER B CA 1
ATOM 721 C C . SER B 1 9 ? -8.312 14.148 4.145 1 57.34 9 SER B C 1
ATOM 723 O O . SER B 1 9 ? -7.172 14.055 3.68 1 57.34 9 SER B O 1
ATOM 725 N N . ASP B 1 10 ? -9.031 13.055 4.566 1 75.5 10 ASP B N 1
ATOM 726 C CA . ASP B 1 10 ? -8.297 11.852 4.969 1 75.5 10 ASP B CA 1
ATOM 727 C C . ASP B 1 10 ? -8.859 10.609 4.281 1 75.5 10 ASP B C 1
ATOM 729 O O . ASP B 1 10 ? -8.68 9.492 4.766 1 75.5 10 ASP B O 1
ATOM 733 N N . GLU B 1 11 ? -9.516 10.867 3.24 1 87.62 11 GLU B N 1
ATOM 734 C CA . GLU B 1 11 ? -10.258 9.781 2.605 1 87.62 11 GLU B CA 1
ATOM 735 C C . GLU B 1 11 ? -9.328 8.648 2.191 1 87.62 11 GLU B C 1
ATOM 737 O O . GLU B 1 11 ? -9.695 7.477 2.266 1 87.62 11 GLU B O 1
ATOM 742 N N . ASP B 1 12 ? -8.156 9.039 1.917 1 91.69 12 ASP B N 1
ATOM 743 C CA . ASP B 1 12 ? -7.223 8.016 1.448 1 91.69 12 ASP B CA 1
ATOM 744 C C . ASP B 1 12 ? -6.715 7.16 2.609 1 91.69 12 ASP B C 1
ATOM 746 O O . ASP B 1 12 ? -6.121 6.102 2.395 1 91.69 12 ASP B O 1
ATOM 750 N N . LEU B 1 13 ? -6.977 7.551 3.803 1 95.19 13 LEU B N 1
ATOM 751 C CA . LEU B 1 13 ? -6.535 6.789 4.965 1 95.19 13 LEU B CA 1
ATOM 752 C C . LEU B 1 13 ? -7.691 5.984 5.555 1 95.19 13 LEU B C 1
ATOM 754 O O . LEU B 1 13 ? -7.539 5.355 6.605 1 95.19 13 LEU B O 1
ATOM 758 N N . CYS B 1 14 ? -8.812 5.996 4.816 1 96.56 14 CYS B N 1
ATOM 759 C CA . CYS B 1 14 ? -10 5.32 5.332 1 96.56 14 CYS B CA 1
ATOM 760 C C . CYS B 1 14 ? -10.25 4.016 4.586 1 96.56 14 CYS B C 1
ATOM 762 O O . CYS B 1 14 ? -10.195 3.977 3.357 1 96.56 14 CYS B O 1
ATOM 764 N N . CYS B 1 15 ? -10.523 3.023 5.293 1 97.69 15 CYS B N 1
ATOM 765 C CA . CYS B 1 15 ? -10.914 1.737 4.727 1 97.69 15 CYS B CA 1
ATOM 766 C C . CYS B 1 15 ? -12.242 1.841 3.994 1 97.69 15 CYS B C 1
ATOM 768 O O . CYS B 1 15 ? -13.211 2.371 4.539 1 97.69 15 CYS B O 1
ATOM 770 N N . PRO B 1 16 ? -12.344 1.272 2.779 1 97.25 16 PRO B N 1
ATOM 771 C CA . PRO B 1 16 ? -13.602 1.378 2.027 1 97.25 16 PRO B CA 1
ATOM 772 C C . PRO B 1 16 ? -14.672 0.417 2.531 1 97.25 16 PRO B C 1
ATOM 774 O O . PRO B 1 16 ? -15.828 0.504 2.113 1 97.25 16 PRO B O 1
ATOM 777 N N . VAL B 1 17 ? -14.352 -0.444 3.402 1 97.19 17 VAL B N 1
ATOM 778 C CA . VAL B 1 17 ? -15.305 -1.43 3.906 1 97.19 17 VAL B CA 1
ATOM 779 C C . VAL B 1 17 ? -15.93 -0.925 5.203 1 97.19 17 VAL B C 1
ATOM 781 O O . VAL B 1 17 ? -17.156 -0.825 5.309 1 97.19 17 VAL B O 1
ATOM 784 N N . CYS B 1 18 ? -15.148 -0.556 6.148 1 97.06 18 CYS B N 1
ATOM 785 C CA . CYS B 1 18 ? -15.672 -0.155 7.449 1 97.06 18 CYS B CA 1
ATOM 786 C C . CYS B 1 18 ? -15.727 1.363 7.57 1 97.06 18 CYS B C 1
ATOM 788 O O . CYS B 1 18 ? -16.359 1.895 8.484 1 97.06 18 CYS B O 1
ATOM 790 N N . HIS B 1 19 ? -15 2.07 6.785 1 95.19 19 HIS B N 1
ATOM 791 C CA . HIS B 1 19 ? -15 3.527 6.691 1 95.19 19 HIS B CA 1
ATOM 792 C C . HIS B 1 19 ? -14.305 4.152 7.895 1 95.19 19 HIS B C 1
ATOM 794 O O . HIS B 1 19 ? -14.516 5.328 8.203 1 95.19 19 HIS B O 1
ATOM 800 N N . ASP B 1 20 ? -13.547 3.434 8.562 1 95.88 20 ASP B N 1
ATOM 801 C CA . ASP B 1 20 ? -12.633 3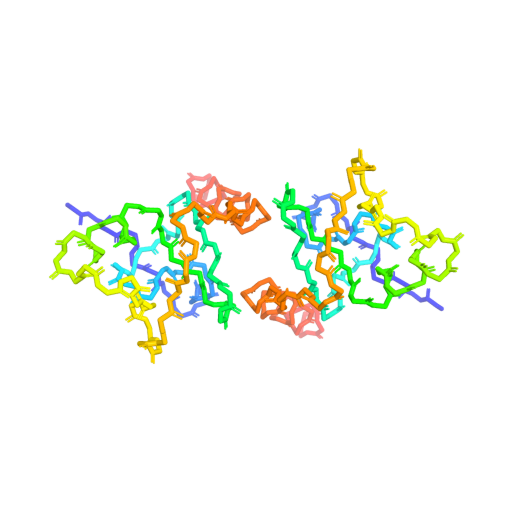.93 9.586 1 95.88 20 ASP B CA 1
ATOM 802 C C . ASP B 1 20 ? -11.195 3.988 9.055 1 95.88 20 ASP B C 1
ATOM 804 O O . ASP B 1 20 ? -10.922 3.514 7.953 1 95.88 20 ASP B O 1
ATOM 808 N N . ILE B 1 21 ? -10.383 4.645 9.898 1 96.19 21 ILE B N 1
ATOM 809 C CA . ILE B 1 21 ? -8.961 4.621 9.562 1 96.19 21 ILE B CA 1
ATOM 810 C C . ILE B 1 21 ? -8.469 3.176 9.5 1 96.19 21 ILE B C 1
ATOM 812 O O . ILE B 1 21 ? -8.797 2.363 10.367 1 96.19 21 ILE B O 1
ATOM 816 N N . PHE B 1 22 ? -7.648 2.973 8.461 1 97.62 22 PHE B N 1
ATOM 817 C CA . PHE B 1 22 ? -7.168 1.611 8.258 1 97.62 22 PHE B CA 1
ATOM 818 C C . PHE B 1 22 ? -6.523 1.069 9.523 1 97.62 22 PHE B C 1
ATOM 820 O O . PHE B 1 22 ? -5.746 1.767 10.18 1 97.62 22 PHE B O 1
ATOM 827 N N . LYS B 1 23 ? -6.891 -0.175 9.852 1 97.56 23 LYS B N 1
ATOM 828 C CA . LYS B 1 23 ? -6.215 -0.951 10.883 1 97.56 23 LYS B CA 1
ATOM 829 C C . LYS B 1 23 ? -5.648 -2.248 10.32 1 97.56 23 LYS B C 1
ATOM 831 O O . LYS B 1 23 ? -6.398 -3.107 9.852 1 97.56 23 LYS B O 1
ATOM 836 N N . ASP B 1 24 ? -4.316 -2.359 10.398 1 98.38 24 ASP B N 1
ATOM 837 C CA . ASP B 1 24 ? -3.613 -3.508 9.836 1 98.38 24 ASP B CA 1
ATOM 838 C C . ASP B 1 24 ? -4.055 -3.775 8.398 1 98.38 24 ASP B C 1
ATOM 840 O O . ASP B 1 24 ? -4.52 -4.871 8.078 1 98.38 24 ASP B O 1
ATOM 844 N N . PRO B 1 25 ? -3.832 -2.848 7.535 1 98.62 25 PRO B N 1
ATOM 845 C CA . PRO B 1 25 ? -4.336 -2.988 6.164 1 98.62 25 PRO B CA 1
ATOM 846 C C . PRO B 1 25 ? -3.576 -4.047 5.367 1 98.62 25 PRO B C 1
ATOM 848 O O . PRO B 1 25 ? -2.359 -4.184 5.516 1 98.62 25 PRO B O 1
ATOM 851 N N . VAL B 1 26 ? -4.309 -4.762 4.5 1 98.44 26 VAL B N 1
ATOM 852 C CA . VAL B 1 26 ? -3.77 -5.707 3.533 1 98.44 26 VAL B CA 1
ATOM 853 C C . VAL B 1 26 ? -4.102 -5.246 2.115 1 98.44 26 VAL B C 1
ATOM 855 O O . VAL B 1 26 ? -5 -4.43 1.916 1 98.44 26 VAL B O 1
ATOM 858 N N . MET B 1 27 ? -3.287 -5.715 1.208 1 97.94 27 MET B N 1
ATOM 859 C CA . MET B 1 27 ? -3.512 -5.332 -0.183 1 97.94 27 MET B CA 1
ATOM 860 C C . MET B 1 27 ? -3.76 -6.562 -1.052 1 97.94 27 MET B C 1
ATOM 862 O O . MET B 1 27 ? -3.006 -7.535 -0.985 1 97.94 27 MET B O 1
ATOM 866 N N . LEU B 1 28 ? -4.828 -6.473 -1.824 1 96.19 28 LEU B N 1
ATOM 867 C CA . LEU B 1 28 ? -5.191 -7.551 -2.738 1 96.19 28 LEU B CA 1
ATOM 868 C C . LEU B 1 28 ? -4.496 -7.383 -4.082 1 96.19 28 LEU B C 1
ATOM 870 O O . LEU B 1 28 ? -3.881 -6.344 -4.344 1 96.19 28 LEU B O 1
ATOM 874 N N . SER B 1 29 ? -4.578 -8.406 -4.938 1 93.19 29 SER B N 1
ATOM 875 C CA . SER B 1 29 ? -3.91 -8.398 -6.234 1 93.19 29 SER B CA 1
ATOM 876 C C . SER B 1 29 ? -4.539 -7.363 -7.168 1 93.19 29 SER B C 1
ATOM 878 O O . SER B 1 29 ? -3.912 -6.941 -8.141 1 93.19 29 SER B O 1
ATOM 880 N N . CYS B 1 30 ? -5.734 -6.953 -6.875 1 95.5 30 CYS B N 1
ATOM 881 C CA . CYS B 1 30 ? -6.41 -5.914 -7.645 1 95.5 30 CYS B CA 1
ATOM 882 C C . CYS B 1 30 ? -5.949 -4.527 -7.215 1 95.5 30 CYS B C 1
ATOM 884 O O . CYS B 1 30 ? -6.395 -3.521 -7.766 1 95.5 30 CYS B O 1
ATOM 886 N N . SER B 1 31 ? -5.18 -4.434 -6.168 1 96.88 31 SER B N 1
ATOM 887 C CA . SER B 1 31 ? -4.555 -3.213 -5.672 1 96.88 31 SER B CA 1
ATOM 888 C C . SER B 1 31 ? -5.461 -2.488 -4.68 1 96.88 31 SER B C 1
ATOM 890 O O . SER B 1 31 ? -5.086 -1.449 -4.133 1 96.88 31 SER B O 1
ATOM 892 N N . HIS B 1 32 ? -6.574 -3.062 -4.355 1 97.25 32 HIS B N 1
ATOM 893 C CA . HIS B 1 32 ? -7.383 -2.48 -3.289 1 97.25 32 HIS B CA 1
ATOM 894 C C . HIS B 1 32 ? -6.855 -2.885 -1.916 1 97.25 32 HIS B C 1
ATOM 896 O O . HIS B 1 32 ? -6.441 -4.031 -1.718 1 97.25 32 HIS B O 1
ATOM 902 N N . SER B 1 33 ? -6.945 -1.977 -0.983 1 98 33 SER B N 1
ATOM 903 C CA . SER B 1 33 ? -6.582 -2.25 0.403 1 98 33 SER B CA 1
ATOM 904 C C . SER B 1 33 ? -7.801 -2.174 1.318 1 98 33 SER B C 1
ATOM 906 O O . SER B 1 33 ? -8.695 -1.359 1.099 1 98 33 SER B O 1
ATOM 908 N N . VAL B 1 34 ? -7.848 -3.008 2.266 1 98.31 34 VAL B N 1
ATOM 909 C CA . VAL B 1 34 ? -8.859 -3.016 3.318 1 98.31 34 VAL B CA 1
ATOM 910 C C . VAL B 1 34 ? -8.234 -3.486 4.629 1 98.31 34 VAL B C 1
ATOM 912 O O . VAL B 1 34 ? -7.152 -4.082 4.633 1 98.31 34 VAL B O 1
ATOM 915 N N . CYS B 1 35 ? -8.875 -3.193 5.699 1 98.56 35 CYS B N 1
ATOM 916 C CA . CYS B 1 35 ? -8.406 -3.752 6.965 1 98.56 35 CYS B CA 1
ATOM 917 C C . CYS B 1 35 ? -8.359 -5.273 6.906 1 98.56 35 CYS B C 1
ATOM 919 O O . CYS B 1 35 ? -9.219 -5.902 6.277 1 98.56 35 CYS B O 1
ATOM 921 N N . LYS B 1 36 ? -7.441 -5.816 7.652 1 98.44 36 LYS B N 1
ATOM 922 C CA . LYS B 1 36 ? -7.344 -7.27 7.73 1 98.44 36 LYS B CA 1
ATOM 923 C C . LYS B 1 36 ? -8.633 -7.883 8.266 1 98.44 36 LYS B C 1
ATOM 925 O O . LYS B 1 36 ? -9.156 -8.844 7.695 1 98.44 36 LYS B O 1
ATOM 930 N N . VAL B 1 37 ? -9.18 -7.352 9.281 1 98.38 37 VAL B N 1
ATOM 931 C CA . VAL B 1 37 ? -10.383 -7.887 9.914 1 98.38 37 VAL B CA 1
ATOM 932 C C . VAL B 1 37 ? -11.57 -7.738 8.969 1 98.38 37 VAL B C 1
ATOM 934 O O . VAL B 1 37 ? -12.453 -8.602 8.93 1 98.38 37 VAL B O 1
ATOM 937 N N . CYS B 1 38 ? -11.609 -6.629 8.281 1 98.25 38 CYS B N 1
ATOM 938 C CA . CYS B 1 38 ? -12.672 -6.426 7.297 1 98.25 38 CYS B CA 1
ATOM 939 C C . CYS B 1 38 ? -12.625 -7.5 6.215 1 98.25 38 CYS B C 1
ATOM 941 O O . CYS B 1 38 ? -13.656 -8.039 5.828 1 98.25 38 CYS B O 1
ATOM 943 N N . LEU B 1 39 ? -11.414 -7.773 5.707 1 97.94 39 LEU B N 1
ATOM 944 C CA . LEU B 1 39 ? -11.273 -8.805 4.684 1 97.94 39 LEU B CA 1
ATOM 945 C C . LEU B 1 39 ? -11.68 -10.172 5.227 1 97.94 39 LEU B C 1
ATOM 947 O O . LEU B 1 39 ? -12.398 -10.922 4.562 1 97.94 39 LEU B O 1
ATOM 951 N N . GLN B 1 40 ? -11.195 -10.5 6.383 1 97 40 GLN B N 1
ATOM 952 C CA . GLN B 1 40 ? -11.508 -11.789 6.988 1 97 40 GLN B CA 1
ATOM 953 C C . GLN B 1 40 ? -13.008 -11.977 7.152 1 97 40 GLN B C 1
ATOM 955 O O . GLN B 1 40 ? -13.547 -13.039 6.848 1 97 40 GLN B O 1
ATOM 960 N N . SER B 1 41 ? -13.68 -10.984 7.633 1 97.5 41 SER B N 1
ATOM 961 C CA . SER B 1 41 ? -15.133 -11.031 7.777 1 97.5 41 SER B CA 1
ATOM 962 C C . SER B 1 41 ? -15.82 -11.219 6.43 1 97.5 41 SER B C 1
ATOM 964 O O . SER B 1 41 ? -16.75 -12.023 6.309 1 97.5 41 SER B O 1
ATOM 966 N N . TRP B 1 42 ? -15.383 -10.445 5.469 1 96.94 42 TRP B N 1
ATOM 967 C CA . TRP B 1 42 ? -15.945 -10.531 4.125 1 96.94 42 TRP B CA 1
ATOM 968 C C . TRP B 1 42 ? -15.773 -11.938 3.555 1 96.94 42 TRP B C 1
ATOM 970 O O . TRP B 1 42 ? -16.703 -12.5 2.984 1 96.94 42 TRP B O 1
ATOM 980 N N . TRP B 1 43 ? -14.625 -12.516 3.689 1 96.5 43 TRP B N 1
ATOM 981 C CA . TRP B 1 43 ? -14.328 -13.828 3.115 1 96.5 43 TRP B CA 1
ATOM 982 C C . TRP B 1 43 ? -15.031 -14.93 3.893 1 96.5 43 TRP B C 1
ATOM 984 O O . TRP B 1 43 ? -15.25 -16.031 3.365 1 96.5 43 TRP B O 1
ATOM 994 N N . THR B 1 44 ? -15.32 -14.75 5.156 1 95.88 44 THR B N 1
ATOM 995 C CA . THR B 1 44 ? -16.125 -15.695 5.926 1 95.88 44 THR B CA 1
ATOM 996 C C . THR B 1 44 ? -17.531 -15.789 5.363 1 95.88 44 THR B C 1
ATOM 998 O O . THR B 1 44 ? -18.094 -16.891 5.238 1 95.88 44 THR B O 1
ATOM 1001 N N . GLU B 1 45 ? -18.062 -14.688 4.965 1 94.88 45 GLU B N 1
ATOM 1002 C CA . GLU B 1 45 ? -19.422 -14.617 4.426 1 94.88 45 GLU B CA 1
ATOM 1003 C C . GLU B 1 45 ? -19.438 -14.977 2.941 1 94.88 45 GLU B C 1
ATOM 1005 O O . GLU B 1 45 ? -20.469 -15.406 2.416 1 94.88 45 GLU B O 1
ATOM 1010 N N . ASN B 1 46 ? -18.391 -14.742 2.254 1 91.19 46 ASN B N 1
ATOM 1011 C CA . ASN B 1 46 ? -18.203 -15 0.828 1 91.19 46 ASN B CA 1
ATOM 1012 C C . ASN B 1 46 ? -16.984 -15.891 0.568 1 91.19 46 ASN B C 1
ATOM 1014 O O . ASN B 1 46 ? -15.891 -15.391 0.326 1 91.19 46 ASN B O 1
ATOM 1018 N N . PRO B 1 47 ? -17.188 -17.109 0.455 1 87.5 47 PRO B N 1
ATOM 1019 C CA . PRO B 1 47 ? -16.047 -18.031 0.421 1 87.5 47 PRO B CA 1
ATOM 1020 C C . PRO B 1 47 ? -15.312 -18.016 -0.918 1 87.5 47 PRO B C 1
ATOM 1022 O O . PRO B 1 47 ? -14.266 -18.656 -1.061 1 87.5 47 PRO B O 1
ATOM 1025 N N . ASN B 1 48 ? -15.734 -17.281 -1.862 1 91.81 48 ASN B N 1
ATOM 1026 C CA . ASN B 1 48 ? -15.094 -17.203 -3.172 1 91.81 48 ASN B CA 1
ATOM 1027 C C . ASN B 1 48 ? -13.891 -16.25 -3.15 1 91.81 48 ASN B C 1
ATOM 1029 O O . ASN B 1 48 ? -13.273 -16.016 -4.188 1 91.81 48 ASN B O 1
ATOM 1033 N N . ARG B 1 49 ? -13.547 -15.695 -2.062 1 94.75 49 ARG B N 1
ATOM 1034 C CA . ARG B 1 49 ? -12.383 -14.844 -1.823 1 94.75 49 ARG B CA 1
ATOM 1035 C C . ARG B 1 49 ? -12.352 -13.672 -2.799 1 94.75 49 ARG B C 1
ATOM 1037 O O . ARG B 1 49 ? -11.328 -13.43 -3.449 1 94.75 49 ARG B O 1
ATOM 1044 N N . GLU B 1 50 ? -13.406 -13 -2.869 1 96.38 50 GLU B N 1
ATOM 1045 C CA . GLU B 1 50 ? -13.516 -11.812 -3.715 1 96.38 50 GLU B CA 1
ATOM 1046 C C . GLU B 1 50 ? -13.078 -10.562 -2.967 1 96.38 50 GLU B C 1
ATOM 1048 O O . GLU B 1 50 ? -13.203 -10.484 -1.743 1 96.38 50 GLU B O 1
ATOM 1053 N N . CYS B 1 51 ? -12.547 -9.688 -3.723 1 97.44 51 CYS B N 1
ATOM 1054 C CA . CYS B 1 51 ? -12.305 -8.367 -3.168 1 97.44 51 CYS B CA 1
ATOM 1055 C C . CYS B 1 51 ? -13.609 -7.707 -2.734 1 97.44 51 CYS B C 1
ATOM 1057 O O . CYS B 1 51 ? -14.578 -7.68 -3.496 1 97.44 51 CYS B O 1
ATOM 1059 N N . PRO B 1 52 ? -13.688 -7.141 -1.597 1 97.75 52 PRO B N 1
ATOM 1060 C CA . PRO B 1 52 ? -14.922 -6.504 -1.134 1 97.75 52 PRO B CA 1
ATOM 1061 C C . PRO B 1 52 ? -15.258 -5.23 -1.905 1 97.75 52 PRO B C 1
ATOM 1063 O O . PRO B 1 52 ? -16.359 -4.703 -1.788 1 97.75 52 PRO B O 1
ATOM 1066 N N . VAL B 1 53 ? -14.336 -4.734 -2.715 1 97.38 53 VAL B N 1
ATOM 1067 C CA . VAL B 1 53 ? -14.523 -3.461 -3.4 1 97.38 53 VAL B CA 1
ATOM 1068 C C . VAL B 1 53 ? -14.914 -3.707 -4.855 1 97.38 53 VAL B C 1
ATOM 1070 O O . VAL B 1 53 ? -15.984 -3.297 -5.297 1 97.38 53 VAL B O 1
ATOM 1073 N N . CYS B 1 54 ? -14.133 -4.445 -5.566 1 97.25 54 CYS B N 1
ATOM 1074 C CA . CYS B 1 54 ? -14.375 -4.59 -6.996 1 97.25 54 CYS B CA 1
ATOM 1075 C C . CYS B 1 54 ? -14.969 -5.957 -7.312 1 97.25 54 CYS B C 1
ATOM 1077 O O . CYS B 1 54 ? -15.359 -6.223 -8.453 1 97.25 54 CYS B O 1
ATOM 1079 N N . LYS B 1 55 ? -14.914 -6.949 -6.465 1 96.81 55 LYS B N 1
ATOM 1080 C CA . LYS B 1 55 ? -15.539 -8.266 -6.531 1 96.81 55 LYS B CA 1
ATOM 1081 C C . LYS B 1 55 ? -14.719 -9.227 -7.383 1 96.81 55 LYS B C 1
ATOM 1083 O O . LYS B 1 55 ? -15.18 -10.32 -7.723 1 96.81 55 LYS B O 1
ATOM 1088 N N . ARG B 1 56 ? -13.562 -8.875 -7.695 1 96 56 ARG B N 1
ATOM 1089 C CA . ARG B 1 56 ? -12.672 -9.805 -8.383 1 96 56 ARG B CA 1
ATOM 1090 C C . ARG B 1 56 ? -12.203 -10.914 -7.445 1 96 56 ARG B C 1
ATOM 1092 O O . ARG B 1 56 ? -11.891 -10.656 -6.281 1 96 56 ARG B O 1
ATOM 1099 N N . ARG B 1 57 ? -12.078 -12.07 -7.977 1 95.06 57 ARG B N 1
ATOM 1100 C CA . ARG B 1 57 ? -11.648 -13.219 -7.184 1 95.06 57 ARG B CA 1
ATOM 1101 C C . ARG B 1 57 ? -10.133 -13.211 -6.988 1 95.06 57 ARG B C 1
ATOM 1103 O O . ARG B 1 57 ? -9.383 -12.828 -7.887 1 95.06 57 ARG B O 1
ATOM 1110 N N . HIS B 1 58 ? -9.781 -13.672 -5.812 1 91.94 58 HIS B N 1
ATOM 1111 C CA . HIS B 1 58 ? -8.367 -13.812 -5.48 1 91.94 58 HIS B CA 1
ATOM 1112 C C . HIS B 1 58 ? -8.031 -15.25 -5.094 1 91.94 58 HIS B C 1
ATOM 1114 O O . HIS B 1 58 ? -8.812 -15.914 -4.418 1 91.94 58 HIS B O 1
ATOM 1120 N N . LEU B 1 59 ? -6.926 -15.617 -5.551 1 86.5 59 LEU B N 1
ATOM 1121 C CA . LEU B 1 59 ? -6.555 -17.016 -5.344 1 86.5 59 LEU B CA 1
ATOM 1122 C C . LEU B 1 59 ? -5.828 -17.188 -4.012 1 86.5 59 LEU B C 1
ATOM 1124 O O . LEU B 1 59 ? -6.027 -18.188 -3.32 1 86.5 59 LEU B O 1
ATOM 1128 N N . LYS B 1 60 ? -5.004 -16.219 -3.654 1 87.62 60 LYS B N 1
ATOM 1129 C CA . LYS B 1 60 ? -4.191 -16.344 -2.447 1 87.62 60 LYS B CA 1
ATOM 1130 C C . LYS B 1 60 ? -5.031 -16.109 -1.193 1 87.62 60 LYS B C 1
ATOM 1132 O O . LYS B 1 60 ? -5.887 -15.227 -1.167 1 87.62 60 LYS B O 1
ATOM 1137 N N . ARG B 1 61 ? -4.734 -16.891 -0.204 1 87.62 61 ARG B N 1
ATOM 1138 C CA . ARG B 1 61 ? -5.434 -16.766 1.07 1 87.62 61 ARG B CA 1
ATOM 1139 C C . ARG B 1 61 ? -4.754 -15.742 1.974 1 87.62 61 ARG B C 1
ATOM 1141 O O . ARG B 1 61 ? -5.426 -15 2.691 1 87.62 61 ARG B O 1
ATOM 1148 N N . GLN B 1 62 ? -3.441 -15.82 1.874 1 91.12 62 GLN B N 1
ATOM 1149 C CA . GLN B 1 62 ? -2.686 -14.867 2.678 1 91.12 62 GLN B CA 1
ATOM 1150 C C . GLN B 1 62 ? -2.24 -13.672 1.838 1 91.12 62 GLN B C 1
ATOM 1152 O O . GLN B 1 62 ? -1.521 -13.828 0.851 1 91.12 62 GLN B O 1
ATOM 1157 N N . LEU B 1 63 ? -2.748 -12.57 2.262 1 94.69 63 LEU B N 1
ATOM 1158 C CA . LEU B 1 63 ? -2.416 -11.344 1.54 1 94.69 63 LEU B CA 1
ATOM 1159 C C . LEU B 1 63 ? -1.368 -10.539 2.297 1 94.69 63 LEU B C 1
ATOM 1161 O O . LEU B 1 63 ? -1.375 -10.5 3.529 1 94.69 63 LEU B O 1
ATOM 1165 N N . PRO B 1 64 ? -0.492 -9.883 1.566 1 95.81 64 PRO B N 1
ATOM 1166 C CA . PRO B 1 64 ? 0.548 -9.102 2.238 1 95.81 64 PRO B CA 1
ATOM 1167 C C . PRO B 1 64 ? -0.005 -7.863 2.941 1 95.81 64 PRO B C 1
ATOM 1169 O O . PRO B 1 64 ? -0.929 -7.223 2.434 1 95.81 64 PRO B O 1
ATOM 1172 N N . PRO B 1 65 ? 0.574 -7.578 4.105 1 98.06 65 PRO B N 1
ATOM 1173 C CA . PRO B 1 65 ? 0.212 -6.305 4.734 1 98.06 65 PRO B CA 1
ATOM 1174 C C . PRO B 1 65 ? 0.719 -5.098 3.949 1 98.06 65 PRO B C 1
ATOM 1176 O O . PRO B 1 65 ? 1.806 -5.145 3.367 1 98.06 65 PRO B O 1
ATOM 1179 N N . ASN B 1 66 ? -0.066 -4.109 3.818 1 98.25 66 ASN B N 1
ATOM 1180 C CA . ASN B 1 66 ? 0.384 -2.814 3.322 1 98.25 66 ASN B CA 1
ATOM 1181 C C . ASN B 1 66 ? 1.064 -2 4.418 1 98.25 66 ASN B C 1
ATOM 1183 O O . ASN B 1 66 ? 0.429 -1.16 5.059 1 98.25 66 ASN B O 1
ATOM 1187 N N . LEU B 1 67 ? 2.326 -2.199 4.605 1 96.88 67 LEU B N 1
ATOM 1188 C CA . LEU B 1 67 ? 3.057 -1.683 5.758 1 96.88 67 LEU B CA 1
ATOM 1189 C C . LEU B 1 67 ? 3.16 -0.162 5.699 1 96.88 67 LEU B C 1
ATOM 1191 O O . LEU B 1 67 ? 3.084 0.51 6.73 1 96.88 67 LEU B O 1
ATOM 1195 N N . VAL B 1 68 ? 3.412 0.362 4.539 1 96.75 68 VAL B N 1
ATOM 1196 C CA . VAL B 1 68 ? 3.529 1.812 4.414 1 96.75 68 VAL B CA 1
ATOM 1197 C C . VAL B 1 68 ? 2.217 2.475 4.824 1 96.75 68 VAL B C 1
ATOM 1199 O O . VAL B 1 68 ? 2.215 3.441 5.59 1 96.75 68 VAL B O 1
ATOM 1202 N N . LEU B 1 69 ? 1.142 1.958 4.328 1 96.69 69 LEU B N 1
ATOM 1203 C CA . LEU B 1 69 ? -0.177 2.469 4.688 1 96.69 69 LEU B CA 1
ATOM 1204 C C . LEU B 1 69 ? -0.417 2.346 6.188 1 96.69 69 LEU B C 1
ATOM 1206 O O . LEU B 1 69 ? -0.948 3.268 6.816 1 96.69 69 LEU B O 1
ATOM 1210 N N . LYS B 1 70 ? -0.047 1.272 6.758 1 97.5 70 LYS B N 1
ATOM 1211 C CA . LYS B 1 70 ? -0.181 1.08 8.203 1 97.5 70 LYS B CA 1
ATOM 1212 C C . LYS B 1 70 ? 0.542 2.18 8.969 1 97.5 70 LYS B C 1
ATOM 1214 O O . LYS B 1 70 ? -0.03 2.791 9.875 1 97.5 70 LYS B O 1
ATOM 1219 N N . ASN B 1 71 ? 1.743 2.424 8.562 1 95.38 71 ASN B N 1
ATOM 1220 C CA . ASN B 1 71 ? 2.549 3.432 9.242 1 95.38 71 ASN B CA 1
ATOM 1221 C C . ASN B 1 71 ? 1.938 4.824 9.102 1 95.38 71 ASN B C 1
ATOM 1223 O O . ASN B 1 71 ? 1.914 5.594 10.07 1 95.38 71 ASN B O 1
ATOM 1227 N N . LEU B 1 72 ? 1.515 5.113 7.957 1 93.56 72 LEU B N 1
ATOM 1228 C CA . LEU B 1 72 ? 0.909 6.418 7.707 1 93.56 72 LEU B CA 1
ATOM 1229 C C . LEU B 1 72 ? -0.323 6.621 8.586 1 93.56 72 LEU B C 1
ATOM 1231 O O . LEU B 1 72 ? -0.516 7.695 9.156 1 93.56 72 LEU B O 1
ATOM 1235 N N . CYS B 1 73 ? -1.174 5.621 8.648 1 94.69 73 CYS B N 1
ATOM 1236 C CA . CYS B 1 73 ? -2.369 5.691 9.484 1 94.69 73 CYS B CA 1
ATOM 1237 C C . CYS B 1 73 ? -2 5.883 10.953 1 94.69 73 CYS B C 1
ATOM 1239 O O . CYS B 1 73 ? -2.609 6.695 11.648 1 94.69 73 CYS B O 1
ATOM 1241 N N . GLU B 1 74 ? -1.012 5.152 11.352 1 94.12 74 GLU B N 1
ATOM 1242 C CA . GLU B 1 74 ? -0.583 5.258 12.75 1 94.12 74 GLU B CA 1
ATOM 1243 C C . GLU B 1 74 ? -0.031 6.648 13.055 1 94.12 74 GLU B C 1
ATOM 1245 O O . GLU B 1 74 ? -0.32 7.219 14.102 1 94.12 74 GLU B O 1
ATOM 1250 N N . SER B 1 75 ? 0.797 7.09 12.164 1 90.94 75 SER B N 1
ATOM 1251 C CA . SER B 1 75 ? 1.34 8.438 12.312 1 90.94 75 SER B CA 1
ATOM 1252 C C . SER B 1 75 ? 0.229 9.484 12.336 1 90.94 75 SER B C 1
ATOM 1254 O O . SER B 1 75 ? 0.274 10.422 13.133 1 90.94 75 SER B O 1
ATOM 1256 N N . PHE B 1 76 ? -0.716 9.398 11.5 1 88.75 76 PHE B N 1
ATOM 1257 C CA . PHE B 1 76 ? -1.852 10.312 11.438 1 88.75 76 PHE B CA 1
ATOM 1258 C C . PHE B 1 76 ? -2.617 10.312 12.758 1 88.75 76 PHE B C 1
ATOM 1260 O O . PHE B 1 76 ? -2.945 11.383 13.289 1 88.75 76 PHE B O 1
ATOM 1267 N N . LEU B 1 77 ? -2.953 9.125 13.25 1 89.94 77 LEU B N 1
ATOM 1268 C CA . LEU B 1 77 ? -3.709 9 14.492 1 89.94 77 LEU B CA 1
ATOM 1269 C C . LEU B 1 77 ? -2.945 9.609 15.664 1 89.94 77 LEU B C 1
ATOM 1271 O O . LEU B 1 77 ? -3.541 10.266 16.531 1 89.94 77 LEU B O 1
ATOM 1275 N N . LEU B 1 78 ? -1.625 9.398 15.688 1 89.62 78 LEU B N 1
ATOM 1276 C CA . LEU B 1 78 ? -0.793 9.977 16.734 1 89.62 78 LEU B CA 1
ATOM 1277 C C . LEU B 1 78 ? -0.833 11.5 16.672 1 89.62 78 LEU B C 1
ATOM 1279 O O . LEU B 1 78 ? -0.943 12.164 17.719 1 89.62 78 LEU B O 1
ATOM 1283 N N . ASP B 1 79 ? -0.742 12.055 15.508 1 84.5 79 ASP B N 1
ATOM 1284 C CA . ASP B 1 79 ? -0.789 13.5 15.312 1 84.5 79 ASP B CA 1
ATOM 1285 C C . ASP B 1 79 ? -2.135 14.07 15.758 1 84.5 79 ASP B C 1
ATOM 1287 O O . ASP B 1 79 ? -2.195 15.156 16.344 1 84.5 79 ASP B O 1
ATOM 1291 N N . LYS B 1 80 ? -3.193 13.406 15.516 1 83.81 80 LYS B N 1
ATOM 1292 C CA . LYS B 1 80 ? -4.527 13.844 15.914 1 83.81 80 LYS B CA 1
ATOM 1293 C C . LYS B 1 80 ? -4.684 13.82 17.422 1 83.81 80 LYS B C 1
ATOM 1295 O O . LYS B 1 80 ? -5.359 14.68 18 1 83.81 80 LYS B O 1
ATOM 1300 N N . LEU B 1 81 ? -4.102 12.859 17.984 1 85.81 81 LEU B N 1
ATOM 1301 C CA . LEU B 1 81 ? -4.188 12.742 19.438 1 85.81 81 LEU B CA 1
ATOM 1302 C C . LEU B 1 81 ? -3.389 13.852 20.125 1 85.81 81 LEU B C 1
ATOM 1304 O O . LEU B 1 81 ? -3.727 14.273 21.234 1 85.81 81 LEU B O 1
ATOM 1308 N N . LEU B 1 82 ? -2.342 14.32 19.5 1 82.12 82 LEU B N 1
ATOM 1309 C CA . LEU B 1 82 ? -1.459 15.336 20.078 1 82.12 82 LEU B CA 1
ATOM 1310 C C . LEU B 1 82 ? -2.016 16.734 19.828 1 82.12 82 LEU B C 1
ATOM 1312 O O . LEU B 1 82 ? -1.537 17.703 20.422 1 82.12 82 LEU B O 1
ATOM 1316 N N . GLN B 1 83 ? -2.863 16.969 18.953 1 73.12 83 GLN B N 1
ATOM 1317 C CA . GLN B 1 83 ? -3.537 18.266 18.812 1 73.12 83 GLN B CA 1
ATOM 1318 C C . GLN B 1 83 ? -4.641 18.422 19.859 1 73.12 83 GLN B C 1
ATOM 1320 O O . GLN B 1 83 ? -4.855 19.516 20.375 1 73.12 83 GLN B O 1
#

pLDDT: mean 89.12, std 15.39, range [29.2, 98.62]

Solvent-accessible surface area (backbone atoms only — not comparable to full-atom values): 9597 Å² total; per-residue (Å²): 131,84,65,60,67,49,47,85,94,37,50,78,46,29,16,83,81,82,45,30,59,45,52,65,25,24,39,47,86,86,32,54,58,35,23,43,67,58,48,52,53,49,34,70,78,36,79,69,36,44,42,93,82,82,56,50,70,46,86,71,86,80,63,40,49,36,51,56,60,36,48,51,37,51,52,49,54,52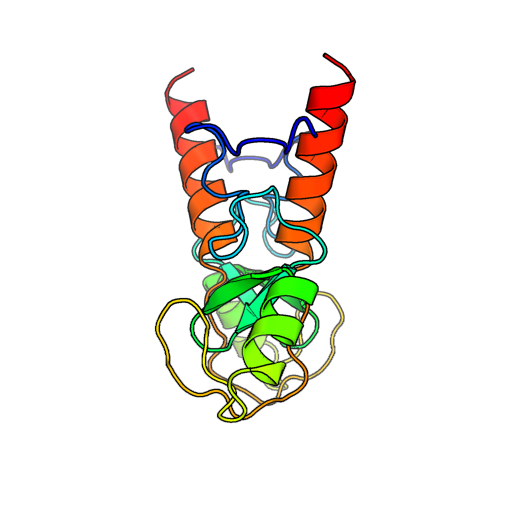,53,59,70,71,105,131,83,66,61,67,50,48,84,96,37,48,76,46,27,17,83,81,82,45,31,60,45,52,66,24,24,40,48,86,86,32,53,59,34,22,43,66,58,50,53,55,51,33,70,77,36,79,68,36,44,42,93,82,83,57,50,71,46,87,70,86,78,63,40,50,35,50,56,60,38,49,48,39,51,52,50,52,53,53,60,71,71,107

InterPro domains:
  IPR001841 Zinc finger, RING-type [PS50089] (15-55)
  IPR001841 Zinc finger, RING-type [SM00184] (15-54)
  IPR013083 Zinc finger, RING/FYVE/PHD-type [G3DSA:3.30.40.10] (8-80)
  IPR017907 Zinc finger, RING-type, conserved site [PS00518] (30-39)
  IPR027370 Zinc finger, RING-type, eukaryotic [PF13445] (15-52)
  IPR050143 Tripartite motif-containing [PTHR24103] (11-75)